Protein AF-A0A7V3X7B8-F1 (afdb_monomer)

Structure (mmCIF, N/CA/C/O backbone):
data_AF-A0A7V3X7B8-F1
#
_entry.id   AF-A0A7V3X7B8-F1
#
loop_
_atom_site.group_PDB
_atom_site.id
_atom_site.type_symbol
_atom_site.label_atom_id
_atom_site.label_alt_id
_atom_site.label_comp_id
_atom_site.label_asym_id
_atom_site.label_entity_id
_atom_site.label_seq_id
_atom_site.pdbx_PDB_ins_code
_atom_site.Cartn_x
_atom_site.Cartn_y
_atom_site.Cartn_z
_atom_site.occupancy
_atom_site.B_iso_or_equiv
_atom_site.auth_seq_id
_atom_site.auth_comp_id
_atom_site.auth_asym_id
_atom_site.auth_atom_id
_atom_site.pdbx_PDB_model_num
ATOM 1 N N . MET A 1 1 ? 0.454 25.063 32.932 1.00 38.09 1 MET A N 1
ATOM 2 C CA . MET A 1 1 ? -0.722 24.599 32.162 1.00 38.09 1 MET A CA 1
ATOM 3 C C . MET A 1 1 ? -0.244 23.649 31.075 1.00 38.09 1 MET A C 1
ATOM 5 O O . MET A 1 1 ? 0.300 24.106 30.082 1.00 38.09 1 MET A O 1
ATOM 9 N N . ILE A 1 2 ? -0.354 22.337 31.290 1.00 44.28 2 ILE A N 1
ATOM 10 C CA . ILE A 1 2 ? 0.072 21.327 30.311 1.00 44.28 2 ILE A CA 1
ATOM 11 C C . ILE A 1 2 ? -1.131 21.056 29.407 1.00 44.28 2 ILE A C 1
ATOM 13 O O . ILE A 1 2 ? -2.099 20.425 29.834 1.00 44.28 2 ILE A O 1
ATOM 17 N N . ALA A 1 3 ? -1.100 21.590 28.186 1.00 45.59 3 ALA A N 1
ATOM 18 C CA . ALA A 1 3 ? -2.093 21.295 27.163 1.00 45.59 3 ALA A CA 1
ATOM 19 C C . ALA A 1 3 ? -2.009 19.802 26.818 1.00 45.59 3 ALA A C 1
ATOM 21 O O . ALA A 1 3 ? -1.106 19.339 26.125 1.00 45.59 3 ALA A O 1
ATOM 22 N N . ARG A 1 4 ? -2.944 19.035 27.375 1.00 48.50 4 ARG A N 1
ATOM 23 C CA . ARG A 1 4 ? -3.130 17.610 27.126 1.00 48.50 4 ARG A CA 1
ATOM 24 C C . ARG A 1 4 ? -3.738 17.475 25.729 1.00 48.50 4 ARG A C 1
ATOM 26 O O . ARG A 1 4 ? -4.957 17.501 25.584 1.00 48.50 4 ARG A O 1
ATOM 33 N N . TRP A 1 5 ? -2.894 17.405 24.699 1.00 52.50 5 TRP A N 1
ATOM 34 C CA . TRP A 1 5 ? -3.323 17.077 23.339 1.00 52.50 5 TRP A CA 1
ATOM 35 C C . TRP A 1 5 ? -3.984 15.700 23.372 1.00 52.50 5 TRP A C 1
ATOM 37 O O . TRP A 1 5 ? -3.338 14.674 23.566 1.00 52.50 5 TRP A O 1
ATOM 47 N N . ARG A 1 6 ? -5.310 15.687 23.272 1.00 54.72 6 ARG A N 1
ATOM 48 C CA . ARG A 1 6 ? -6.101 14.468 23.187 1.00 54.72 6 ARG A CA 1
ATOM 49 C C . ARG A 1 6 ? -6.090 14.048 21.721 1.00 54.72 6 ARG A C 1
ATOM 51 O O . ARG A 1 6 ? -6.960 14.467 20.963 1.00 54.72 6 ARG A O 1
ATOM 58 N N . GLU A 1 7 ? -5.069 13.289 21.323 1.00 63.41 7 GLU A N 1
ATOM 59 C CA . GLU A 1 7 ? -5.043 12.623 20.015 1.00 63.41 7 GLU A CA 1
ATOM 60 C C . GLU A 1 7 ? -6.360 11.865 19.825 1.00 63.41 7 GLU A C 1
ATOM 62 O O . GLU A 1 7 ? -6.842 11.155 20.720 1.00 63.41 7 GLU A O 1
ATOM 67 N N . LYS A 1 8 ? -7.012 12.106 18.688 1.00 72.69 8 LYS A N 1
ATOM 68 C CA . LYS A 1 8 ? -8.316 11.531 18.383 1.00 72.69 8 LYS A CA 1
ATOM 69 C C . LYS A 1 8 ? -8.070 10.127 17.857 1.00 72.69 8 LYS A C 1
ATOM 71 O O . LYS A 1 8 ? -8.125 9.898 16.661 1.00 72.69 8 LYS A O 1
ATOM 76 N N . ILE A 1 9 ? -7.845 9.189 18.767 1.00 76.75 9 ILE A N 1
ATOM 77 C CA . ILE A 1 9 ? -7.629 7.781 18.432 1.00 76.75 9 ILE A CA 1
ATOM 78 C C . ILE A 1 9 ? -8.924 7.221 17.824 1.00 76.75 9 ILE A C 1
ATOM 80 O O . ILE A 1 9 ? -9.946 7.127 18.509 1.00 76.75 9 ILE A O 1
ATOM 84 N N . LEU A 1 10 ? -8.900 6.876 16.534 1.00 80.00 10 LEU A N 1
ATOM 85 C CA . LEU A 1 10 ? -10.016 6.210 15.860 1.00 80.00 10 LEU A CA 1
ATOM 86 C C . LEU A 1 10 ? -9.948 4.691 16.073 1.00 80.00 10 LEU A C 1
ATOM 88 O O . LEU A 1 10 ? -8.894 4.130 16.360 1.00 80.00 10 LEU A O 1
ATOM 92 N N . SER A 1 11 ? -11.088 4.010 15.926 1.00 82.69 11 SER A N 1
ATOM 93 C CA . SER A 1 11 ? -11.119 2.546 15.939 1.00 82.69 11 SER A CA 1
ATOM 94 C C . SER A 1 11 ? -10.389 1.972 14.712 1.00 82.69 11 SER A C 1
ATOM 96 O O . SER A 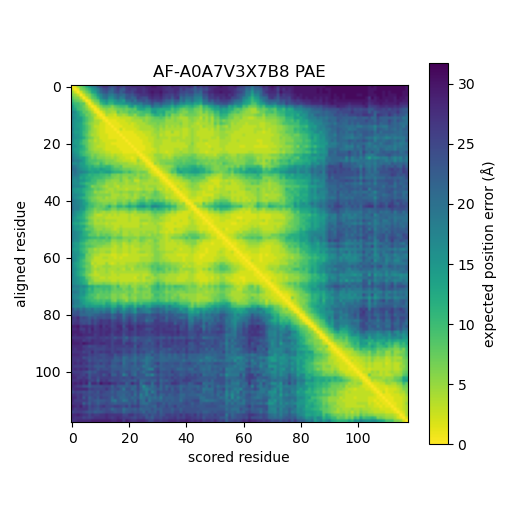1 11 ? -10.460 2.565 13.629 1.00 82.69 11 SER A O 1
ATOM 98 N N . PRO A 1 12 ? -9.720 0.809 14.843 1.00 79.19 12 PRO A N 1
ATOM 99 C CA . PRO A 1 12 ? -8.953 0.194 13.754 1.00 79.19 12 PRO A CA 1
ATOM 100 C C . PRO A 1 12 ? -9.810 -0.069 12.510 1.00 79.19 12 PRO A C 1
ATOM 102 O O . PRO A 1 12 ? -9.368 0.177 11.392 1.00 79.19 12 PRO A O 1
ATOM 105 N N . GLU A 1 13 ? -11.067 -0.476 12.694 1.00 82.94 13 GLU A N 1
ATOM 106 C CA . GLU A 1 13 ? -12.013 -0.710 11.597 1.00 82.94 13 GLU A CA 1
ATOM 107 C C . GLU A 1 13 ? -12.319 0.562 10.801 1.00 82.94 13 GLU A C 1
ATOM 109 O O . GLU A 1 13 ? -12.414 0.535 9.574 1.00 82.94 13 GLU A O 1
ATOM 114 N N . LYS A 1 14 ? -12.465 1.696 11.495 1.00 85.94 14 LYS A N 1
ATOM 115 C CA . LYS A 1 14 ? -12.790 2.975 10.862 1.00 85.94 14 LYS A CA 1
ATOM 116 C C . LYS A 1 14 ? -11.589 3.535 10.106 1.00 85.94 14 LYS A C 1
ATOM 118 O O . LYS A 1 14 ? -11.752 4.054 9.007 1.00 85.94 14 LYS A O 1
ATOM 123 N N . VAL A 1 15 ? -10.390 3.380 10.666 1.00 85.94 15 VAL A N 1
ATOM 124 C CA . VAL A 1 15 ? -9.139 3.744 9.987 1.00 85.94 15 VAL A CA 1
ATOM 125 C C . VAL A 1 15 ? -8.921 2.865 8.755 1.00 85.94 15 VAL A C 1
ATOM 127 O O . VAL A 1 15 ? -8.636 3.395 7.686 1.00 85.94 15 VAL A O 1
ATOM 130 N N . GLY A 1 16 ? -9.135 1.550 8.877 1.00 84.12 16 GLY A N 1
ATOM 131 C CA . GLY A 1 16 ? -9.011 0.605 7.768 1.00 84.12 16 GLY A CA 1
ATOM 132 C C . GLY A 1 16 ? -9.931 0.938 6.595 1.00 84.12 16 GLY A C 1
ATOM 133 O O . GLY A 1 16 ? -9.480 0.960 5.453 1.00 84.12 16 GLY A O 1
ATOM 134 N N . LYS A 1 17 ? -11.200 1.274 6.867 1.00 87.44 17 LYS A N 1
ATOM 135 C CA . LYS A 1 17 ? -12.157 1.698 5.829 1.00 87.44 17 LYS A CA 1
ATOM 136 C C . LYS A 1 17 ? -11.732 2.994 5.137 1.00 87.44 17 LYS A C 1
ATOM 138 O O . LYS A 1 17 ? -11.655 3.017 3.913 1.00 87.44 17 LYS A O 1
ATOM 143 N N . ASN A 1 18 ? -11.392 4.030 5.906 1.00 88.38 18 ASN A N 1
ATOM 144 C CA . ASN A 1 18 ? -10.956 5.315 5.349 1.00 88.38 18 ASN A CA 1
ATOM 145 C C . ASN A 1 18 ? -9.694 5.167 4.487 1.00 88.38 18 ASN A C 1
ATOM 147 O O . ASN A 1 18 ? -9.590 5.756 3.414 1.00 88.38 18 ASN A O 1
ATOM 151 N N . ALA A 1 19 ? -8.733 4.368 4.952 1.00 85.56 19 ALA A N 1
ATOM 152 C CA . ALA A 1 19 ? -7.505 4.113 4.220 1.00 85.56 19 ALA A CA 1
ATOM 153 C C . ALA A 1 19 ? -7.769 3.310 2.936 1.00 85.56 19 ALA A C 1
ATOM 155 O O . ALA A 1 19 ? -7.229 3.652 1.887 1.00 85.56 19 ALA A O 1
ATOM 156 N N . LEU A 1 20 ? -8.643 2.298 2.983 1.00 87.38 20 LEU A N 1
ATOM 157 C CA . LEU A 1 20 ? -9.043 1.529 1.802 1.00 87.38 20 LEU A CA 1
ATOM 158 C C . LEU A 1 20 ? -9.707 2.413 0.737 1.00 87.38 20 LEU A C 1
ATOM 160 O O . LEU A 1 20 ? -9.372 2.304 -0.440 1.00 87.38 20 LEU A O 1
ATOM 164 N N . GLU A 1 21 ? -10.630 3.290 1.139 1.00 88.56 21 GLU A N 1
ATOM 165 C CA . GLU A 1 21 ? -11.277 4.246 0.232 1.00 88.56 21 GLU A CA 1
ATOM 166 C C . GLU A 1 21 ? -10.265 5.208 -0.386 1.00 88.56 21 GLU A C 1
ATOM 16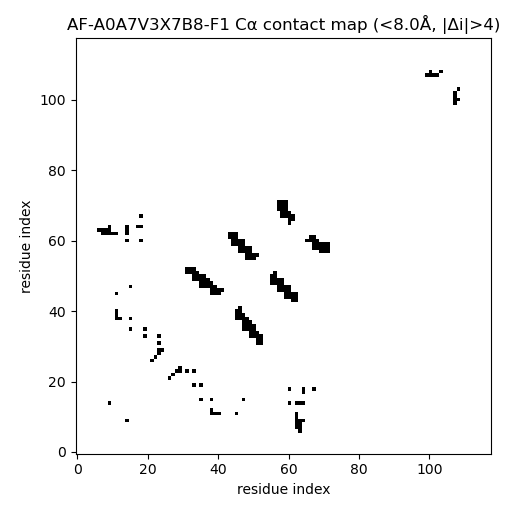8 O O . GLU A 1 21 ? -10.283 5.436 -1.596 1.00 88.56 21 GLU A O 1
ATOM 173 N N . PHE A 1 22 ? -9.339 5.730 0.420 1.00 88.81 22 PHE A N 1
ATOM 174 C CA . PHE A 1 22 ? -8.288 6.610 -0.076 1.00 88.81 22 PHE A CA 1
ATOM 175 C C . PHE A 1 22 ? -7.414 5.915 -1.127 1.00 88.81 22 PHE A C 1
ATOM 177 O O . PHE A 1 22 ? -7.142 6.500 -2.176 1.00 88.81 22 PHE A O 1
ATOM 184 N N . ILE A 1 23 ? -7.028 4.659 -0.877 1.00 87.31 23 ILE A N 1
ATOM 185 C CA . ILE A 1 23 ? -6.223 3.852 -1.801 1.00 87.31 23 ILE A CA 1
ATOM 186 C C . ILE A 1 23 ? -6.985 3.608 -3.103 1.00 87.31 23 ILE A C 1
ATOM 188 O O . ILE A 1 23 ? -6.434 3.868 -4.171 1.00 87.31 23 ILE A O 1
ATOM 192 N N . LYS A 1 24 ? -8.253 3.179 -3.021 1.00 86.00 24 LYS A N 1
ATOM 193 C CA . LYS A 1 24 ? -9.110 2.926 -4.191 1.00 86.00 24 LYS A CA 1
ATOM 194 C C . LYS A 1 24 ? -9.301 4.165 -5.066 1.00 86.00 24 LYS A C 1
ATOM 196 O O . LYS A 1 24 ? -9.276 4.046 -6.285 1.00 86.00 24 LYS A O 1
ATOM 201 N N . ASN A 1 25 ? -9.468 5.335 -4.450 1.00 86.50 25 ASN A N 1
ATOM 202 C CA . ASN A 1 25 ? -9.800 6.564 -5.169 1.00 86.50 25 ASN A CA 1
ATOM 203 C C . ASN A 1 25 ? -8.578 7.331 -5.694 1.00 86.50 25 ASN A C 1
ATOM 205 O O . ASN A 1 25 ? -8.713 8.054 -6.676 1.00 86.50 25 ASN A O 1
ATOM 209 N N . ASN A 1 26 ? -7.408 7.217 -5.051 1.00 86.19 26 ASN A N 1
ATOM 210 C CA . ASN A 1 26 ? -6.259 8.088 -5.351 1.00 86.19 26 ASN A CA 1
ATOM 211 C C . ASN A 1 26 ? -4.988 7.348 -5.781 1.00 86.19 26 ASN A C 1
ATOM 213 O O . ASN A 1 26 ? -4.146 7.944 -6.447 1.00 86.19 26 ASN A O 1
ATOM 217 N N . LEU A 1 27 ? -4.802 6.090 -5.368 1.00 83.12 27 LEU A N 1
ATOM 218 C CA . LEU A 1 27 ? -3.515 5.392 -5.513 1.00 83.12 27 LEU A CA 1
ATOM 219 C C . LEU A 1 27 ? -3.546 4.243 -6.520 1.00 83.12 27 LEU A C 1
ATOM 221 O O . LEU A 1 27 ? -2.491 3.818 -6.988 1.00 83.12 27 LEU A O 1
ATOM 225 N N . VAL A 1 28 ? -4.730 3.743 -6.868 1.00 84.00 28 VAL A N 1
ATOM 226 C CA . VAL A 1 28 ? -4.897 2.692 -7.875 1.00 84.00 28 VAL A CA 1
ATOM 227 C C . VAL A 1 28 ? -5.688 3.204 -9.070 1.00 84.00 28 VAL A C 1
ATOM 229 O O . VAL A 1 28 ? -6.435 4.177 -8.985 1.00 84.00 28 VAL A O 1
ATOM 232 N N . ARG A 1 29 ? -5.506 2.545 -10.216 1.00 82.50 29 ARG A N 1
ATOM 233 C CA . ARG A 1 29 ? -6.289 2.848 -11.414 1.00 82.50 29 ARG A CA 1
ATOM 234 C C . ARG A 1 29 ? -7.757 2.450 -11.188 1.00 82.50 29 ARG A C 1
ATOM 236 O O . ARG A 1 29 ? -8.018 1.465 -10.491 1.00 82.50 29 ARG A O 1
ATOM 243 N N . PRO A 1 30 ? -8.718 3.176 -11.783 1.00 75.50 30 PRO A N 1
ATOM 244 C CA . PRO A 1 30 ? -10.126 2.806 -11.699 1.00 75.50 30 PRO A CA 1
ATOM 245 C C . PRO A 1 30 ? -10.329 1.390 -12.254 1.00 75.50 30 PRO A C 1
ATOM 247 O O . PRO A 1 30 ? -9.879 1.081 -13.356 1.00 75.50 30 PRO A O 1
ATOM 250 N N . GLY A 1 31 ? -10.974 0.527 -11.464 1.00 72.56 31 GLY A N 1
ATOM 251 C CA . GLY A 1 31 ? -11.195 -0.886 -11.794 1.00 72.56 31 GLY A CA 1
ATOM 252 C C . GLY A 1 31 ? -10.194 -1.874 -11.180 1.00 72.56 31 GLY A C 1
ATOM 253 O O . GLY A 1 31 ? -10.382 -3.076 -11.333 1.00 72.56 31 GLY A O 1
ATOM 254 N N . THR A 1 32 ? -9.162 -1.419 -10.460 1.00 81.69 32 THR A N 1
ATOM 255 C CA . THR A 1 32 ? -8.272 -2.325 -9.716 1.00 81.69 32 THR A CA 1
ATOM 256 C C . THR A 1 32 ? -8.964 -2.861 -8.459 1.00 81.69 32 THR A C 1
ATOM 258 O O . THR A 1 32 ? -9.381 -2.093 -7.589 1.00 81.69 32 THR A O 1
ATOM 261 N N . GLU A 1 33 ? -9.043 -4.185 -8.322 1.00 78.19 33 GLU A N 1
ATOM 262 C CA . GLU A 1 33 ? -9.533 -4.821 -7.099 1.00 78.19 33 GLU A CA 1
ATOM 263 C C . GLU A 1 33 ? -8.538 -4.630 -5.947 1.00 78.19 33 GLU A C 1
ATOM 265 O O . GLU A 1 33 ? -7.367 -5.011 -6.036 1.00 78.19 33 GLU A O 1
ATOM 270 N N . VAL A 1 34 ? -9.026 -4.028 -4.858 1.00 84.62 34 VAL A N 1
ATOM 271 C CA . VAL A 1 34 ? -8.284 -3.835 -3.608 1.00 84.62 34 VAL A CA 1
ATOM 272 C C . VAL A 1 34 ? -9.071 -4.468 -2.467 1.00 84.62 34 VAL A C 1
ATOM 274 O O . VAL A 1 34 ? -10.206 -4.053 -2.191 1.00 84.62 34 VAL A O 1
ATOM 277 N N . GLN A 1 35 ? -8.461 -5.442 -1.795 1.00 84.12 35 GLN A N 1
ATOM 278 C CA . GLN A 1 35 ? -9.040 -6.161 -0.661 1.00 84.12 35 GLN A CA 1
ATOM 279 C C . GLN A 1 35 ? -8.241 -5.884 0.614 1.00 84.12 35 GLN A C 1
ATOM 281 O O . GLN A 1 35 ? -7.014 -5.902 0.604 1.00 84.12 35 GLN A O 1
ATOM 286 N N . LEU A 1 36 ? -8.933 -5.625 1.723 1.00 86.25 36 LEU A N 1
ATOM 287 C CA . LEU A 1 36 ? -8.314 -5.503 3.043 1.00 86.25 36 LEU A CA 1
ATOM 288 C C . LEU A 1 36 ? -8.263 -6.894 3.678 1.00 86.25 36 LEU A C 1
ATOM 290 O O . LEU A 1 36 ? -9.318 -7.454 3.966 1.00 86.25 36 LEU A O 1
ATOM 294 N N . LYS A 1 37 ? -7.067 -7.449 3.894 1.00 87.38 37 LYS A N 1
ATOM 295 C CA . LYS A 1 37 ? -6.910 -8.750 4.561 1.00 87.38 37 LYS A CA 1
ATOM 296 C C . LYS A 1 37 ? -6.928 -8.614 6.073 1.00 87.38 37 LYS A C 1
ATOM 298 O O . LYS A 1 37 ? -7.626 -9.356 6.751 1.00 87.38 37 LYS A O 1
ATOM 303 N N . GLU A 1 38 ? -6.145 -7.680 6.603 1.00 85.62 38 GLU A N 1
ATOM 304 C CA . GLU A 1 38 ? -5.912 -7.605 8.043 1.00 85.62 38 GLU A CA 1
ATOM 305 C C . GLU A 1 38 ? -5.604 -6.172 8.477 1.00 85.62 38 GLU A C 1
ATOM 307 O O . GLU A 1 38 ? -4.920 -5.438 7.759 1.00 85.62 38 GLU A O 1
ATOM 312 N N . VAL A 1 39 ? -6.090 -5.785 9.659 1.00 85.94 39 VAL A N 1
ATOM 313 C CA . VAL A 1 39 ? -5.711 -4.541 10.338 1.00 85.94 39 VAL A CA 1
ATOM 314 C C . VAL A 1 39 ? -5.299 -4.885 11.762 1.00 85.94 39 VAL A C 1
ATOM 316 O O . VAL A 1 39 ? -6.122 -5.319 12.566 1.00 85.94 39 VAL A O 1
ATOM 319 N N . SER A 1 40 ? -4.032 -4.653 12.079 1.00 85.69 40 SER A N 1
ATOM 320 C CA . SER A 1 40 ? -3.414 -5.012 13.354 1.00 85.69 40 SER A CA 1
ATOM 321 C C . SER A 1 40 ? -2.794 -3.765 13.983 1.00 85.69 40 SER A C 1
ATOM 323 O O . SER A 1 40 ? -2.364 -2.842 13.294 1.00 85.69 40 SER A O 1
ATOM 325 N N . LYS A 1 41 ? -2.766 -3.686 15.313 1.00 83.94 41 LYS A N 1
ATOM 326 C CA . LYS A 1 41 ? -2.172 -2.546 16.023 1.00 83.94 41 LYS A CA 1
ATOM 327 C C . LYS A 1 41 ? -0.714 -2.858 16.336 1.00 83.94 41 LYS A C 1
ATOM 329 O O . LYS A 1 41 ? -0.450 -3.795 17.080 1.00 83.94 41 LYS A O 1
ATOM 334 N N . GLU A 1 42 ? 0.211 -2.058 15.819 1.00 76.75 42 GLU A N 1
ATOM 335 C CA . GLU A 1 42 ? 1.648 -2.309 15.955 1.00 76.75 42 GLU A CA 1
ATOM 336 C C . GLU A 1 42 ? 2.408 -1.002 16.212 1.00 76.75 42 GLU A C 1
ATOM 338 O O . GLU A 1 42 ? 2.204 -0.006 15.520 1.00 76.75 42 GLU A O 1
ATOM 343 N N . SER A 1 43 ? 3.243 -0.980 17.257 1.00 68.75 43 SER A N 1
ATOM 344 C CA . SER A 1 43 ? 4.192 0.107 17.571 1.00 68.75 43 SER A CA 1
ATOM 345 C C . SER A 1 43 ? 3.629 1.535 17.491 1.00 68.75 43 SER A C 1
ATOM 347 O O . SER A 1 43 ? 4.278 2.461 17.018 1.00 68.75 43 SER A O 1
ATOM 349 N N . GLY A 1 44 ? 2.393 1.736 17.959 1.00 80.25 44 GLY A N 1
ATOM 350 C CA . GLY A 1 44 ? 1.761 3.058 17.977 1.00 80.25 44 GLY A CA 1
ATOM 351 C C . GLY A 1 44 ? 1.024 3.455 16.694 1.00 80.25 44 GLY A C 1
ATOM 352 O O . GLY A 1 44 ? 0.362 4.491 16.700 1.00 80.25 44 GLY A O 1
ATOM 353 N N . MET A 1 45 ? 1.036 2.605 15.668 1.00 86.56 45 MET A N 1
ATOM 354 C CA . MET A 1 45 ? 0.318 2.752 14.400 1.00 86.56 45 MET A CA 1
ATOM 355 C C . MET A 1 45 ? -0.611 1.550 14.153 1.00 86.56 45 MET A C 1
ATOM 357 O O . MET A 1 45 ? -0.651 0.589 14.927 1.00 86.56 45 MET A O 1
ATOM 361 N N . TYR A 1 46 ? -1.403 1.623 13.090 1.00 88.56 46 TYR A N 1
ATOM 362 C CA . TYR A 1 46 ? -2.173 0.507 12.560 1.00 88.56 46 TYR A CA 1
ATOM 363 C C . TYR A 1 46 ? -1.455 -0.054 11.334 1.00 88.56 46 TYR A C 1
ATOM 365 O O . TYR A 1 46 ? -1.287 0.650 10.341 1.00 88.56 46 TYR A O 1
ATOM 373 N N . LYS A 1 47 ? -1.032 -1.315 11.410 1.00 89.38 47 LYS A N 1
ATOM 374 C CA . LYS A 1 47 ? -0.549 -2.090 10.271 1.00 89.38 47 LYS A CA 1
ATOM 375 C C . LYS A 1 47 ? -1.753 -2.616 9.504 1.00 89.38 47 LYS A C 1
ATOM 377 O O . LYS A 1 47 ? -2.652 -3.209 10.093 1.00 89.38 47 LYS A O 1
ATOM 382 N N . MET A 1 48 ? -1.766 -2.417 8.197 1.00 89.38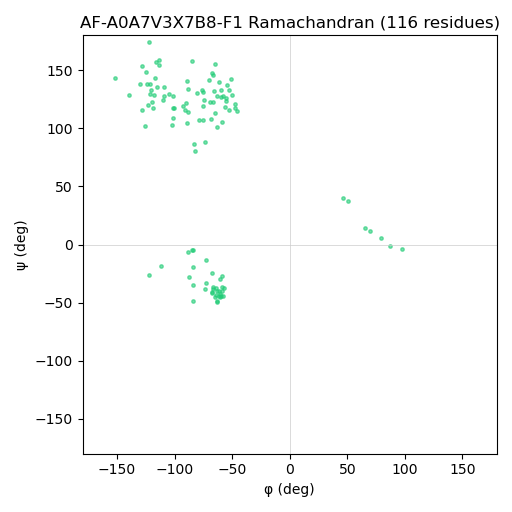 48 MET A N 1
ATOM 383 C CA . MET A 1 48 ? -2.785 -2.937 7.302 1.00 89.38 48 MET A CA 1
ATOM 384 C C . MET A 1 48 ? -2.135 -3.817 6.248 1.00 89.38 48 MET A C 1
ATOM 386 O O . MET A 1 48 ? -1.196 -3.397 5.576 1.00 89.38 48 MET A O 1
ATOM 390 N N . LYS A 1 49 ? -2.668 -5.020 6.064 1.00 89.00 49 LYS A N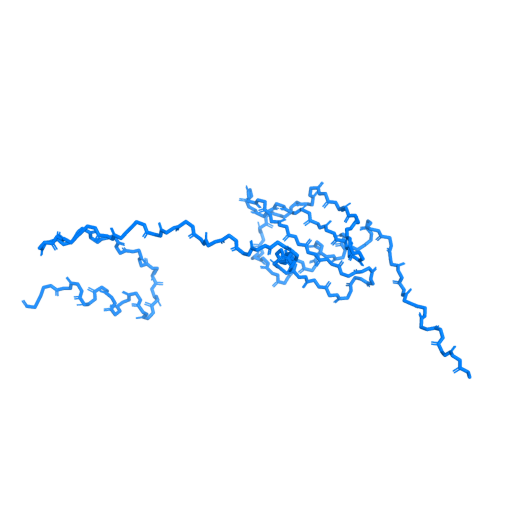 1
ATOM 391 C CA . LYS A 1 49 ? -2.338 -5.867 4.921 1.00 89.00 49 LYS A CA 1
ATOM 392 C C . LYS A 1 49 ? -3.454 -5.736 3.907 1.00 89.00 49 LYS A C 1
ATOM 394 O O . LYS A 1 49 ? -4.599 -6.087 4.197 1.00 89.00 49 LYS A O 1
ATOM 399 N N . ILE A 1 50 ? -3.121 -5.232 2.730 1.00 88.75 50 ILE A N 1
ATOM 400 C CA . ILE A 1 50 ? -4.041 -5.169 1.600 1.00 88.75 50 ILE A CA 1
ATOM 401 C C . ILE A 1 50 ? -3.553 -6.088 0.491 1.00 88.75 50 ILE A C 1
ATOM 403 O O . ILE A 1 50 ? -2.375 -6.420 0.412 1.00 88.75 50 ILE A O 1
ATOM 407 N N . GLU A 1 51 ? -4.456 -6.479 -0.386 1.00 86.81 51 GLU A N 1
ATOM 408 C CA . GLU A 1 51 ? -4.138 -7.177 -1.619 1.00 86.81 51 GLU A CA 1
ATOM 409 C C . GLU A 1 51 ? -4.620 -6.325 -2.785 1.00 86.81 51 GLU A C 1
ATOM 411 O O . GLU A 1 51 ? -5.791 -5.947 -2.839 1.00 86.81 51 GLU A O 1
ATOM 416 N N . VAL A 1 52 ? -3.701 -5.983 -3.685 1.00 85.31 52 VAL A N 1
ATOM 417 C CA . VAL A 1 52 ? -3.967 -5.178 -4.879 1.00 85.31 52 VAL A CA 1
ATOM 418 C C . VAL A 1 52 ? -3.629 -6.042 -6.081 1.00 85.31 52 VAL A C 1
ATOM 420 O O . VAL A 1 52 ? -2.482 -6.457 -6.223 1.00 85.31 52 VAL A O 1
ATOM 423 N N . ALA A 1 53 ? -4.620 -6.343 -6.925 1.00 82.06 53 ALA A N 1
ATOM 424 C CA . ALA A 1 53 ? -4.436 -7.199 -8.105 1.00 82.06 53 ALA A CA 1
ATOM 425 C C . ALA A 1 53 ? -3.724 -8.545 -7.801 1.00 82.06 53 ALA A C 1
ATOM 427 O O . ALA A 1 53 ? -2.889 -9.006 -8.576 1.00 82.06 53 ALA A O 1
ATOM 428 N N . GLY A 1 54 ? -4.025 -9.156 -6.647 1.00 81.19 54 GLY A N 1
ATOM 429 C CA . GLY A 1 54 ? -3.436 -10.432 -6.217 1.00 81.19 54 GLY A CA 1
ATOM 430 C C . GLY A 1 54 ? -2.027 -10.340 -5.615 1.00 81.19 54 GLY A C 1
ATOM 431 O O . GLY A 1 54 ? -1.429 -11.372 -5.319 1.00 81.19 54 GLY A O 1
ATOM 432 N N . GLN A 1 55 ? -1.481 -9.134 -5.421 1.00 82.44 55 GLN A N 1
ATOM 433 C CA . GLN A 1 55 ? -0.214 -8.929 -4.716 1.00 82.44 55 GLN A CA 1
ATOM 434 C C . GLN A 1 55 ? -0.450 -8.372 -3.304 1.00 82.44 55 GLN A C 1
ATOM 436 O O . GLN A 1 55 ? -1.168 -7.377 -3.158 1.00 82.44 55 GLN A O 1
ATOM 441 N N . PRO A 1 56 ? 0.139 -8.981 -2.255 1.00 86.19 56 PRO A N 1
ATOM 442 C CA . PRO A 1 56 ? 0.025 -8.477 -0.894 1.00 86.19 56 PRO A CA 1
ATOM 443 C C . PRO A 1 56 ? 0.921 -7.249 -0.691 1.00 86.19 56 PRO A C 1
ATOM 445 O O . PRO A 1 56 ? 2.115 -7.282 -0.983 1.00 86.19 56 PRO A O 1
ATOM 448 N N . PHE A 1 57 ? 0.353 -6.187 -0.128 1.00 86.31 57 PHE A N 1
ATOM 449 C CA . PHE A 1 57 ? 1.062 -4.986 0.300 1.00 86.31 57 PHE A CA 1
ATOM 450 C C . PHE A 1 57 ? 0.839 -4.749 1.790 1.00 86.31 57 PHE A C 1
ATOM 452 O O . PHE A 1 57 ? -0.279 -4.866 2.300 1.00 86.31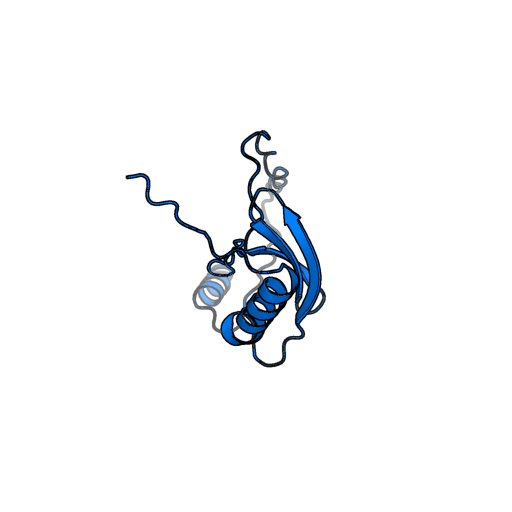 57 PHE A O 1
ATOM 459 N N . GLU A 1 58 ? 1.910 -4.377 2.484 1.00 88.88 58 GLU A N 1
ATOM 460 C CA . GLU A 1 58 ? 1.854 -3.943 3.875 1.00 88.88 58 GLU A CA 1
ATOM 461 C C . GLU A 1 58 ? 1.922 -2.421 3.940 1.00 88.88 58 GLU A C 1
ATOM 463 O O . GLU A 1 58 ? 2.820 -1.800 3.379 1.00 88.88 58 GLU A O 1
ATOM 468 N N . LEU A 1 59 ? 0.962 -1.827 4.637 1.00 89.38 59 LEU A N 1
ATOM 469 C CA . LEU A 1 59 ? 0.806 -0.389 4.787 1.00 89.38 59 LEU A CA 1
ATOM 470 C C . LEU A 1 59 ? 0.678 -0.040 6.261 1.00 89.38 59 LEU A C 1
ATOM 472 O O . LEU A 1 59 ? 0.183 -0.837 7.057 1.00 89.38 59 LEU A O 1
ATOM 476 N N . PHE A 1 60 ? 1.064 1.177 6.622 1.00 90.25 60 PHE A N 1
ATOM 477 C CA . PHE A 1 60 ? 0.947 1.657 7.995 1.00 90.25 60 PHE A CA 1
ATOM 478 C C . PHE A 1 60 ? 0.146 2.946 8.024 1.00 90.25 60 PHE A C 1
ATOM 480 O O . PHE A 1 60 ? 0.312 3.815 7.174 1.00 90.25 60 PHE A O 1
ATOM 487 N N . VAL A 1 61 ? -0.742 3.075 9.003 1.00 89.81 61 VAL A N 1
ATOM 488 C CA . VAL A 1 61 ? -1.602 4.247 9.169 1.00 89.81 61 VAL A CA 1
ATOM 489 C C . VAL A 1 61 ? -1.504 4.736 10.605 1.00 89.81 61 VAL A C 1
ATOM 491 O O . VAL A 1 61 ? -1.485 3.942 11.546 1.00 89.81 61 VAL A O 1
ATOM 494 N N . THR A 1 62 ? -1.436 6.049 10.811 1.00 89.44 62 THR A N 1
ATOM 495 C CA . THR A 1 62 ? -1.452 6.606 12.171 1.00 89.44 62 THR A CA 1
ATOM 496 C C . THR A 1 62 ? -2.784 6.332 12.868 1.00 89.44 62 THR A C 1
ATOM 498 O O . THR A 1 62 ? -3.819 6.159 12.225 1.00 89.44 62 THR A O 1
ATOM 501 N N . LYS A 1 63 ? -2.792 6.317 14.208 1.00 86.19 63 LYS A N 1
ATOM 502 C CA . LYS A 1 63 ? -4.019 6.069 14.991 1.00 86.19 63 LYS A CA 1
ATOM 503 C C . LYS A 1 63 ? -5.143 7.073 14.729 1.00 86.19 63 LYS A C 1
ATOM 505 O O . LYS A 1 63 ? -6.317 6.735 14.871 1.00 86.19 63 LYS A O 1
ATOM 510 N N . ASP A 1 64 ? -4.772 8.283 14.326 1.00 83.44 64 ASP A N 1
ATOM 511 C CA . ASP A 1 64 ? -5.705 9.349 13.968 1.00 83.44 64 ASP A CA 1
ATOM 512 C C . ASP A 1 64 ? -6.202 9.244 12.512 1.00 83.44 64 ASP A C 1
ATOM 514 O O . ASP A 1 64 ? -7.027 10.045 12.080 1.00 83.44 64 ASP A O 1
ATOM 518 N N . GLY A 1 65 ? -5.689 8.289 11.722 1.00 82.88 65 GLY A N 1
ATOM 519 C CA . GLY A 1 65 ? -6.075 8.074 10.323 1.00 82.88 65 GLY A CA 1
ATOM 520 C C . GLY A 1 65 ? -5.612 9.162 9.350 1.00 82.88 65 GLY A C 1
ATOM 521 O O . GLY A 1 65 ? -6.083 9.203 8.219 1.00 82.88 65 GLY A O 1
ATOM 522 N N . LYS A 1 66 ? -4.723 10.064 9.784 1.00 87.12 66 LYS A N 1
ATOM 523 C CA . LYS A 1 66 ? -4.296 11.237 9.005 1.00 87.12 66 LYS A CA 1
ATOM 524 C C . LYS A 1 66 ? -3.169 10.932 8.018 1.00 87.12 66 LYS A C 1
ATOM 526 O O . LYS A 1 66 ? -3.120 11.537 6.953 1.00 87.12 66 LYS A O 1
ATOM 531 N N . TYR A 1 67 ? -2.256 10.036 8.385 1.00 87.75 67 TYR A N 1
ATOM 532 C CA . TYR A 1 67 ? -1.081 9.716 7.579 1.00 87.75 67 TYR A CA 1
ATOM 533 C C . TYR A 1 67 ? -1.084 8.238 7.218 1.00 87.75 67 TYR A C 1
ATOM 535 O O . TYR A 1 67 ? -1.292 7.392 8.090 1.00 87.75 67 TYR A O 1
ATOM 543 N N . LEU A 1 68 ? -0.835 7.959 5.940 1.00 88.38 68 LEU A N 1
ATOM 544 C CA . LEU A 1 68 ? -0.686 6.626 5.376 1.00 88.38 68 LEU A CA 1
ATOM 545 C C . LEU A 1 68 ? 0.727 6.484 4.809 1.00 88.38 68 LEU A C 1
ATOM 547 O O . LEU A 1 68 ? 1.180 7.320 4.029 1.00 88.38 68 LEU A O 1
ATOM 551 N N . PHE A 1 69 ? 1.409 5.420 5.205 1.00 88.38 69 PHE A N 1
ATOM 552 C CA . PHE A 1 69 ? 2.764 5.086 4.797 1.00 88.38 69 PHE A CA 1
ATOM 553 C C . PHE A 1 69 ? 2.725 3.865 3.881 1.00 88.38 69 PHE A C 1
ATOM 555 O O . PHE A 1 69 ? 2.195 2.816 4.250 1.00 88.38 69 PHE A O 1
ATOM 562 N N . LEU A 1 70 ? 3.289 4.029 2.682 1.00 85.44 70 LEU A N 1
ATOM 563 C CA . LEU A 1 70 ? 3.340 3.007 1.629 1.00 85.44 70 LEU A CA 1
ATOM 564 C C . LEU A 1 70 ? 4.520 2.032 1.764 1.00 85.44 70 LEU A C 1
ATOM 566 O O . LEU A 1 70 ? 4.635 1.101 0.976 1.00 85.44 70 LEU A O 1
ATOM 570 N N . GLY A 1 71 ? 5.407 2.268 2.730 1.00 80.19 71 GLY A N 1
ATOM 571 C CA . GLY A 1 71 ? 6.576 1.438 2.994 1.00 80.19 71 GLY A CA 1
ATOM 572 C C . GLY A 1 71 ? 6.479 0.733 4.340 1.00 80.19 71 GLY A C 1
ATOM 573 O O . GLY A 1 71 ? 5.832 1.224 5.269 1.00 80.19 71 GLY A O 1
ATOM 574 N N . SER A 1 72 ? 7.170 -0.397 4.450 1.00 80.06 72 SER A N 1
ATOM 575 C CA . SER A 1 72 ? 7.367 -1.075 5.726 1.00 80.06 72 SER A CA 1
ATOM 576 C C . SER A 1 72 ? 8.305 -0.258 6.626 1.00 80.06 72 SER A C 1
ATOM 578 O O . SER A 1 72 ? 9.276 0.324 6.131 1.00 80.06 72 SER A O 1
ATOM 580 N N . PRO A 1 73 ? 8.046 -0.195 7.944 1.00 80.06 73 PRO A N 1
ATOM 581 C CA . PRO A 1 73 ? 8.954 0.428 8.885 1.00 80.06 73 PRO A CA 1
ATOM 582 C C . PRO A 1 73 ? 10.287 -0.317 8.867 1.00 80.06 73 PRO A C 1
ATOM 584 O O . PRO A 1 73 ? 10.332 -1.546 8.804 1.00 80.06 73 PRO A O 1
ATOM 587 N N . ILE A 1 74 ? 11.373 0.443 8.934 1.00 80.81 74 ILE A N 1
ATOM 588 C CA . ILE A 1 74 ? 12.717 -0.106 9.070 1.00 80.81 74 ILE A CA 1
ATOM 589 C C . ILE A 1 74 ? 13.003 -0.230 10.563 1.00 80.81 74 ILE A C 1
ATOM 591 O O . ILE A 1 74 ? 12.946 0.760 11.295 1.00 80.81 74 ILE A O 1
ATOM 595 N N . ASP A 1 75 ? 13.306 -1.443 11.013 1.00 82.19 75 ASP A N 1
ATOM 596 C CA . ASP A 1 75 ? 13.746 -1.674 12.382 1.00 82.19 75 ASP A CA 1
ATOM 597 C C . ASP A 1 75 ? 15.199 -1.206 12.544 1.00 82.19 75 ASP A C 1
ATOM 599 O O . ASP A 1 75 ? 16.133 -1.835 12.053 1.00 82.19 75 ASP A O 1
ATOM 603 N N . ILE A 1 76 ? 15.385 -0.082 13.236 1.00 83.38 76 ILE A N 1
ATOM 604 C CA . ILE A 1 76 ? 16.702 0.517 13.499 1.00 83.38 76 ILE A CA 1
ATOM 605 C C . ILE A 1 76 ? 17.527 -0.256 14.537 1.00 83.38 76 ILE A C 1
ATOM 607 O O . ILE A 1 76 ? 18.715 0.016 14.701 1.00 83.38 76 ILE A O 1
ATOM 611 N N . THR A 1 77 ? 16.908 -1.187 15.268 1.00 85.75 77 THR A N 1
ATOM 612 C CA . THR A 1 77 ? 17.606 -2.051 16.231 1.00 85.75 77 THR A CA 1
ATOM 613 C C . THR A 1 77 ? 18.224 -3.269 15.554 1.00 85.75 77 THR A C 1
ATOM 615 O O . THR A 1 77 ? 19.168 -3.866 16.077 1.00 85.75 77 THR A O 1
ATOM 618 N N . GLN A 1 78 ? 17.743 -3.605 14.358 1.00 82.19 78 GLN A N 1
ATOM 619 C CA . GLN A 1 78 ? 18.312 -4.651 13.530 1.00 82.19 78 GLN A CA 1
ATOM 620 C C . GLN A 1 78 ? 19.410 -4.067 12.646 1.00 82.19 78 GLN A C 1
ATOM 622 O O . GLN A 1 78 ? 19.251 -3.025 12.008 1.00 82.19 78 GLN A O 1
ATOM 627 N N . LYS A 1 79 ? 20.556 -4.753 12.583 1.00 76.44 79 LYS A N 1
ATOM 628 C CA . LYS A 1 79 ? 21.578 -4.402 11.597 1.00 76.44 79 LYS A CA 1
ATOM 629 C C . LYS A 1 79 ? 20.977 -4.628 10.207 1.00 76.44 79 LYS A C 1
ATOM 631 O O . LYS A 1 79 ? 20.481 -5.732 9.967 1.00 76.44 79 LYS A O 1
ATOM 636 N N . PRO A 1 80 ? 21.025 -3.636 9.299 1.00 71.50 80 PRO A N 1
ATOM 637 C CA . PRO A 1 80 ? 20.524 -3.815 7.948 1.00 71.50 80 PRO A CA 1
ATOM 638 C C . PRO A 1 80 ? 21.240 -5.014 7.337 1.00 71.50 80 PRO A C 1
ATOM 640 O O . PRO A 1 80 ? 22.469 -5.041 7.246 1.00 71.50 80 PRO A O 1
ATOM 643 N N . THR A 1 81 ? 20.474 -6.042 6.982 1.00 65.44 81 THR A N 1
ATOM 644 C CA . THR A 1 81 ? 21.028 -7.155 6.223 1.00 65.44 81 THR A CA 1
ATOM 645 C C . THR A 1 81 ? 21.399 -6.579 4.862 1.00 65.44 81 THR A C 1
ATOM 647 O O . THR A 1 81 ? 20.531 -5.972 4.225 1.00 65.44 81 THR A O 1
ATOM 650 N N . PRO A 1 82 ? 22.665 -6.676 4.419 1.00 66.69 82 PRO A N 1
ATOM 651 C CA . PRO A 1 82 ? 23.002 -6.239 3.078 1.00 66.69 82 PRO A CA 1
ATOM 652 C C . PRO A 1 82 ? 22.078 -6.980 2.103 1.00 66.69 82 PRO A C 1
ATOM 654 O O . PRO A 1 82 ? 21.823 -8.174 2.311 1.00 66.69 82 PRO A O 1
ATOM 657 N N . PRO A 1 83 ? 21.532 -6.298 1.077 1.00 67.06 83 PRO A N 1
ATOM 658 C CA . PRO A 1 83 ? 20.790 -6.992 0.037 1.00 67.06 83 PRO A CA 1
ATOM 659 C C . PRO A 1 83 ? 21.664 -8.148 -0.466 1.00 67.06 83 PRO A C 1
ATOM 661 O O . PRO A 1 83 ? 22.890 -7.979 -0.514 1.00 67.06 83 PRO A O 1
ATOM 664 N N . PRO A 1 84 ? 21.084 -9.321 -0.791 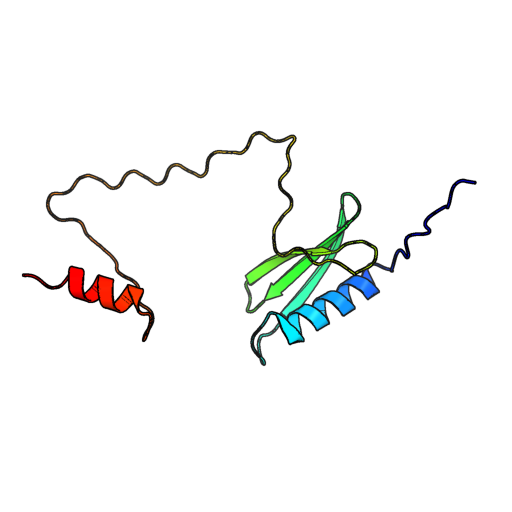1.00 61.81 84 PRO A N 1
ATOM 665 C CA . PRO A 1 84 ? 21.860 -10.421 -1.347 1.00 61.81 84 PRO A CA 1
ATOM 666 C C . PRO A 1 84 ? 22.726 -9.850 -2.463 1.00 61.81 84 PRO A C 1
ATOM 668 O O . PRO A 1 84 ? 22.192 -9.204 -3.367 1.00 61.81 84 PRO A O 1
ATOM 671 N N . GLN A 1 85 ? 24.052 -9.998 -2.330 1.00 58.25 85 GLN A N 1
ATOM 672 C CA . GLN A 1 85 ? 25.008 -9.512 -3.318 1.00 58.25 85 GLN A CA 1
ATOM 673 C C . GLN A 1 85 ? 24.483 -9.938 -4.682 1.00 58.25 85 GLN A C 1
ATOM 675 O O . GLN A 1 85 ? 24.330 -11.135 -4.947 1.00 58.25 85 GLN A O 1
ATOM 680 N N . ALA A 1 86 ? 24.122 -8.952 -5.507 1.00 60.38 86 ALA A N 1
ATOM 681 C CA . ALA A 1 86 ? 23.800 -9.205 -6.894 1.00 60.38 86 ALA A CA 1
ATOM 682 C C . ALA A 1 86 ? 25.001 -9.971 -7.439 1.00 60.38 86 ALA A C 1
ATOM 684 O O . ALA A 1 86 ? 26.116 -9.450 -7.382 1.00 60.38 86 ALA A O 1
ATOM 685 N N . LYS A 1 87 ? 24.789 -11.234 -7.837 1.00 63.94 87 LYS A N 1
ATOM 686 C CA . LYS A 1 87 ? 25.848 -12.058 -8.420 1.00 63.94 87 LYS A CA 1
ATOM 687 C C . LYS A 1 87 ? 26.520 -11.202 -9.474 1.00 63.94 87 LYS A C 1
ATOM 689 O O . LYS A 1 87 ? 25.852 -10.748 -10.404 1.00 63.94 87 LYS A O 1
ATOM 694 N N . GLU A 1 88 ? 27.796 -10.929 -9.255 1.00 68.44 88 GLU A N 1
ATOM 695 C CA . GLU A 1 88 ? 28.580 -10.115 -10.160 1.00 68.44 88 GLU A CA 1
ATOM 696 C C . GLU A 1 88 ? 28.456 -10.765 -11.545 1.00 68.44 88 GLU A C 1
ATOM 698 O O . GLU A 1 88 ? 28.652 -11.983 -11.656 1.00 68.44 88 GLU A O 1
ATOM 703 N N . PRO A 1 89 ? 27.989 -10.031 -12.570 1.00 69.81 89 PRO A N 1
ATOM 704 C CA . PRO A 1 89 ? 27.786 -10.625 -13.878 1.00 69.81 89 PRO A CA 1
ATOM 705 C C . PRO A 1 89 ? 29.129 -11.168 -14.362 1.00 69.81 89 PRO A C 1
ATOM 707 O O . PRO A 1 89 ? 30.138 -10.464 -14.356 1.00 69.81 89 PRO A O 1
ATOM 710 N N . GLU A 1 90 ? 29.141 -12.442 -14.749 1.00 76.06 90 GLU A N 1
ATOM 711 C CA . GLU A 1 90 ? 30.337 -13.103 -15.256 1.00 76.06 90 GLU A CA 1
ATOM 712 C C . GLU A 1 90 ? 30.888 -12.300 -16.441 1.00 76.06 90 GLU A C 1
ATOM 714 O O . GLU A 1 90 ? 30.158 -11.978 -17.385 1.00 76.06 90 GLU A O 1
ATOM 719 N N . LYS A 1 91 ? 32.171 -11.931 -16.379 1.00 76.12 91 LYS A N 1
ATOM 720 C CA . LYS A 1 91 ? 32.801 -11.111 -17.413 1.00 76.12 91 LYS A CA 1
ATOM 721 C C . LYS A 1 91 ? 32.901 -11.939 -18.695 1.00 76.12 91 LYS A C 1
ATOM 723 O O . LYS A 1 91 ? 33.703 -12.862 -18.778 1.00 76.12 91 LYS A O 1
ATOM 728 N N . ARG A 1 92 ? 32.077 -11.611 -19.689 1.00 77.69 92 ARG A N 1
ATOM 729 C CA . ARG A 1 92 ? 32.044 -12.271 -21.002 1.00 77.69 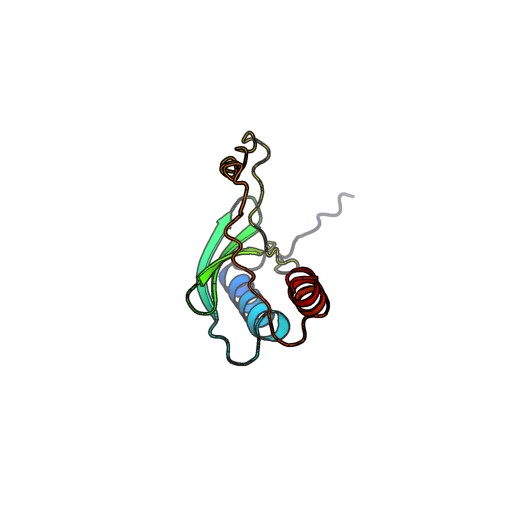92 ARG A CA 1
ATOM 730 C C . ARG A 1 92 ? 32.415 -11.273 -22.088 1.00 77.69 92 ARG A C 1
ATOM 732 O O . ARG A 1 92 ? 32.007 -10.118 -22.024 1.00 77.69 92 ARG A O 1
ATOM 739 N N . GLU A 1 93 ? 33.141 -11.732 -23.105 1.00 80.12 93 GLU A N 1
ATOM 740 C CA . GLU A 1 93 ? 33.422 -10.923 -24.303 1.00 80.12 93 GLU A CA 1
ATOM 741 C C . GLU A 1 93 ? 32.136 -10.520 -25.040 1.00 80.12 93 GLU A C 1
ATOM 743 O O . GLU A 1 93 ? 32.074 -9.460 -25.656 1.00 80.12 93 GLU A O 1
ATOM 748 N N . ARG A 1 94 ? 31.092 -11.353 -24.949 1.00 80.50 94 ARG A N 1
ATOM 749 C CA . ARG A 1 94 ? 29.756 -11.087 -25.488 1.00 80.50 94 ARG A CA 1
ATOM 750 C C . ARG A 1 94 ? 28.721 -11.241 -24.370 1.00 80.50 94 ARG A C 1
ATOM 752 O O . ARG A 1 94 ? 28.424 -12.374 -23.989 1.00 80.50 94 ARG A O 1
ATOM 759 N N . PRO A 1 95 ? 28.218 -10.139 -23.792 1.00 77.75 95 PRO A N 1
ATOM 760 C CA . PRO A 1 95 ? 27.217 -10.209 -22.737 1.00 77.75 95 PRO A CA 1
ATOM 761 C C . PRO A 1 95 ? 25.829 -10.526 -23.311 1.00 77.75 95 PRO A C 1
ATOM 763 O O . PRO A 1 95 ? 25.375 -9.882 -24.255 1.00 77.75 95 PRO A O 1
ATOM 766 N N . ASP A 1 96 ? 25.127 -11.480 -22.699 1.00 81.00 96 ASP A N 1
ATOM 767 C CA . ASP A 1 96 ? 23.703 -11.716 -22.950 1.00 81.00 96 ASP A CA 1
ATOM 768 C C . ASP A 1 96 ? 22.868 -10.678 -22.187 1.00 81.00 96 ASP A C 1
ATOM 770 O O . ASP A 1 96 ? 22.745 -10.737 -20.961 1.00 81.00 96 ASP A O 1
ATOM 774 N N . ILE A 1 97 ? 22.287 -9.713 -22.903 1.00 81.19 97 ILE A N 1
ATOM 775 C CA . ILE A 1 97 ? 21.507 -8.614 -22.315 1.00 81.19 97 ILE A CA 1
ATOM 776 C C . ILE A 1 97 ? 20.022 -8.806 -22.642 1.00 81.19 97 ILE A C 1
ATOM 778 O O . ILE A 1 97 ? 19.641 -8.933 -23.803 1.00 81.19 97 ILE A O 1
ATOM 782 N N . LYS A 1 98 ? 19.157 -8.776 -21.618 1.00 85.19 98 LYS A N 1
ATOM 783 C CA . LYS A 1 98 ? 17.693 -8.729 -21.782 1.00 85.19 98 LYS A CA 1
ATOM 784 C C . LYS A 1 98 ? 17.202 -7.306 -21.537 1.00 85.19 98 LYS A C 1
ATOM 786 O O . LYS A 1 98 ? 17.120 -6.871 -20.391 1.00 85.19 98 LYS A O 1
ATOM 791 N N . LEU A 1 99 ? 16.887 -6.583 -22.611 1.00 83.38 99 LEU A N 1
ATOM 792 C CA . LEU A 1 99 ? 16.338 -5.231 -22.530 1.00 83.38 99 LEU A CA 1
ATOM 793 C C . LEU A 1 99 ? 14.804 -5.286 -22.503 1.00 83.38 99 LEU A C 1
ATOM 795 O O . LEU A 1 99 ? 14.174 -5.690 -23.477 1.00 83.38 99 LEU A O 1
ATOM 799 N N . PHE A 1 100 ? 14.203 -4.842 -21.401 1.00 84.88 100 PHE A N 1
ATOM 800 C CA . PHE A 1 100 ? 12.754 -4.692 -21.280 1.00 84.88 100 PHE A CA 1
ATOM 801 C C . PHE A 1 100 ? 12.390 -3.219 -21.454 1.00 84.88 100 PHE A C 1
ATOM 803 O O . PHE A 1 100 ? 12.686 -2.391 -20.594 1.00 84.88 100 PHE A O 1
ATOM 810 N N . VAL A 1 101 ? 11.765 -2.886 -22.582 1.00 84.69 101 VAL A N 1
ATOM 811 C CA . VAL A 1 101 ? 11.324 -1.524 -22.899 1.00 84.69 101 VAL A CA 1
ATOM 812 C C . VAL A 1 101 ? 9.805 -1.457 -22.844 1.00 84.69 101 VAL A C 1
ATOM 814 O O . VAL A 1 101 ? 9.122 -2.319 -23.389 1.00 84.69 101 VAL A O 1
ATOM 817 N N . MET A 1 102 ? 9.271 -0.408 -22.221 1.00 80.94 102 MET A N 1
ATOM 818 C CA . MET A 1 102 ? 7.866 -0.037 -22.378 1.00 80.94 102 MET A CA 1
ATOM 819 C C . MET A 1 102 ? 7.699 0.928 -23.554 1.00 80.94 102 MET A C 1
ATOM 821 O O . MET A 1 102 ? 8.515 1.837 -23.738 1.00 80.94 102 MET A O 1
ATOM 825 N N . SER A 1 103 ? 6.621 0.756 -24.323 1.00 81.81 103 SER A N 1
ATOM 826 C CA . SER A 1 103 ? 6.264 1.631 -25.442 1.00 81.81 103 SER A CA 1
ATOM 827 C C . SER A 1 103 ? 6.232 3.099 -25.000 1.00 81.81 103 SER A C 1
ATOM 829 O O . SER A 1 103 ? 5.643 3.421 -23.970 1.00 81.81 103 SER A O 1
ATOM 831 N N . TYR A 1 104 ? 6.856 3.984 -25.784 1.00 79.25 104 TYR A N 1
ATOM 832 C CA . TYR A 1 104 ? 6.915 5.439 -25.555 1.00 79.25 104 TYR A CA 1
ATOM 833 C C . TYR A 1 104 ? 7.681 5.911 -24.304 1.00 79.25 104 TYR A C 1
ATO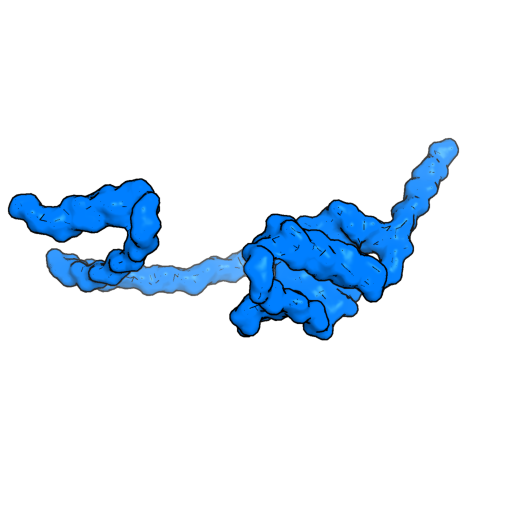M 835 O O . TYR A 1 104 ? 7.605 7.086 -23.951 1.00 79.25 104 TYR A O 1
ATOM 843 N N . CYS A 1 105 ? 8.482 5.053 -23.662 1.00 83.12 105 CYS A N 1
ATOM 844 C CA . CYS A 1 105 ? 9.436 5.515 -22.654 1.00 83.12 105 CYS A CA 1
ATOM 845 C C . CYS A 1 105 ? 10.648 6.183 -23.340 1.00 83.12 105 CYS A C 1
ATOM 847 O O . CYS A 1 105 ? 11.364 5.497 -24.082 1.00 83.12 105 CYS A O 1
ATOM 849 N N . PRO A 1 106 ? 10.937 7.479 -23.091 1.00 85.69 106 PRO A N 1
ATOM 850 C CA . PRO A 1 106 ? 12.039 8.184 -23.752 1.00 85.69 106 PRO A CA 1
ATOM 851 C C . PRO A 1 106 ? 13.397 7.515 -23.493 1.00 85.69 106 PRO A C 1
ATOM 853 O O . PRO A 1 106 ? 14.212 7.408 -24.406 1.00 85.69 106 PRO A O 1
ATOM 856 N N . TYR A 1 107 ? 13.609 6.977 -22.290 1.00 88.19 107 TYR A N 1
ATOM 857 C CA . TYR A 1 107 ? 14.834 6.255 -21.930 1.00 88.19 107 TYR A CA 1
ATOM 858 C C . TYR A 1 107 ? 14.937 4.874 -22.587 1.00 88.19 107 TYR A C 1
ATOM 860 O O . TYR A 1 107 ? 16.024 4.433 -22.953 1.00 88.19 107 TYR A O 1
ATOM 868 N N . GLY A 1 108 ? 13.807 4.194 -22.789 1.00 85.00 108 GLY A N 1
ATOM 869 C CA . GLY A 1 108 ? 13.780 2.894 -23.456 1.00 85.00 108 GLY A CA 1
ATOM 870 C C . GLY A 1 108 ? 14.151 2.986 -24.936 1.00 85.00 108 GLY A C 1
ATOM 871 O O . GLY A 1 108 ? 14.932 2.179 -25.434 1.00 85.00 108 GLY A O 1
ATOM 872 N N . LEU A 1 109 ? 13.662 4.028 -25.616 1.00 85.19 109 LEU A N 1
ATOM 873 C CA . LEU A 1 109 ? 14.026 4.322 -27.005 1.00 85.19 109 LEU A CA 1
ATOM 874 C C . LEU A 1 109 ? 15.515 4.656 -27.157 1.00 85.19 109 LEU A C 1
ATOM 876 O O . LEU A 1 109 ? 16.134 4.262 -28.144 1.00 85.19 109 LEU A O 1
ATOM 880 N N . GLN A 1 110 ? 16.105 5.361 -26.188 1.00 87.44 110 GLN A N 1
ATOM 881 C CA . GLN A 1 110 ? 17.545 5.635 -26.174 1.00 87.44 110 GLN A CA 1
ATOM 882 C C . GLN A 1 110 ? 18.361 4.343 -26.031 1.00 87.44 110 GLN A C 1
ATOM 884 O O . GLN A 1 110 ? 19.314 4.142 -26.781 1.00 87.44 110 GLN A O 1
ATOM 889 N N . MET A 1 111 ? 17.947 3.434 -25.142 1.00 87.69 111 MET A N 1
ATOM 890 C CA . MET A 1 111 ? 18.620 2.143 -24.965 1.00 87.69 111 MET A CA 1
ATOM 891 C C . MET A 1 111 ? 18.498 1.229 -26.186 1.00 87.69 111 MET A C 1
ATOM 893 O O . MET A 1 111 ? 19.470 0.577 -26.557 1.00 87.69 111 MET A O 1
ATOM 897 N N . GLN A 1 112 ? 17.347 1.215 -26.865 1.00 84.75 112 GLN A N 1
ATOM 898 C CA . GLN A 1 112 ? 17.194 0.452 -28.106 1.00 84.75 112 GLN A CA 1
ATOM 899 C C . GLN A 1 112 ? 18.155 0.946 -29.194 1.00 84.75 112 GLN A C 1
ATOM 901 O O . GLN A 1 112 ? 18.745 0.134 -29.899 1.00 84.75 112 GLN A O 1
ATOM 906 N N . LYS A 1 113 ? 18.346 2.267 -29.306 1.00 84.56 113 LYS A N 1
ATOM 907 C CA . LYS A 1 113 ? 19.299 2.858 -30.257 1.00 84.56 113 LYS A CA 1
ATOM 908 C C . LYS A 1 113 ? 20.749 2.528 -29.916 1.00 84.56 113 LYS A C 1
ATOM 910 O O . LYS A 1 113 ? 21.530 2.302 -30.828 1.00 84.56 113 LYS A O 1
ATOM 915 N N . ALA A 1 114 ? 21.098 2.479 -28.632 1.00 84.81 114 ALA A N 1
ATOM 916 C CA . ALA A 1 114 ? 22.449 2.144 -28.186 1.00 84.81 114 ALA A CA 1
ATOM 917 C C . ALA A 1 114 ? 22.840 0.680 -28.466 1.00 84.81 114 ALA A C 1
ATOM 919 O O . ALA A 1 114 ? 24.024 0.380 -28.568 1.00 84.81 114 ALA A O 1
ATOM 920 N N . LEU A 1 115 ? 21.858 -0.221 -28.588 1.00 84.56 115 LEU A N 1
ATOM 921 C CA . LEU A 1 115 ? 22.079 -1.627 -28.943 1.00 84.56 115 LEU A CA 1
ATOM 922 C C . LEU A 1 115 ? 22.083 -1.888 -30.455 1.00 84.56 115 LEU A C 1
ATOM 924 O O . LEU A 1 115 ? 22.360 -3.017 -30.865 1.00 84.56 115 LEU A O 1
ATOM 928 N N . LEU A 1 116 ? 21.757 -0.891 -31.286 1.00 81.06 116 LEU A N 1
ATOM 929 C CA . LEU A 1 116 ? 21.907 -1.046 -32.728 1.00 81.06 116 LEU A CA 1
ATOM 930 C C . LEU A 1 116 ? 23.403 -1.175 -33.047 1.00 81.06 116 LEU A C 1
ATOM 932 O O . LEU A 1 116 ? 24.194 -0.376 -32.540 1.00 81.06 116 LEU A O 1
ATOM 936 N N . PRO A 1 117 ? 23.803 -2.169 -33.857 1.00 73.94 117 PRO A N 1
ATOM 937 C CA . PRO A 1 117 ? 25.178 -2.249 -34.320 1.00 73.94 117 PRO A CA 1
ATOM 938 C C . PRO A 1 117 ? 25.513 -0.970 -35.096 1.00 73.94 117 PRO A C 1
ATOM 940 O O . PRO A 1 117 ? 24.708 -0.512 -35.912 1.00 73.94 117 PRO A O 1
ATOM 943 N N . VAL A 1 118 ? 26.674 -0.390 -34.783 1.00 64.69 118 VAL A N 1
ATOM 944 C CA . VAL A 1 118 ? 27.260 0.735 -35.526 1.00 64.69 118 VAL A CA 1
ATOM 945 C C . VAL A 1 118 ?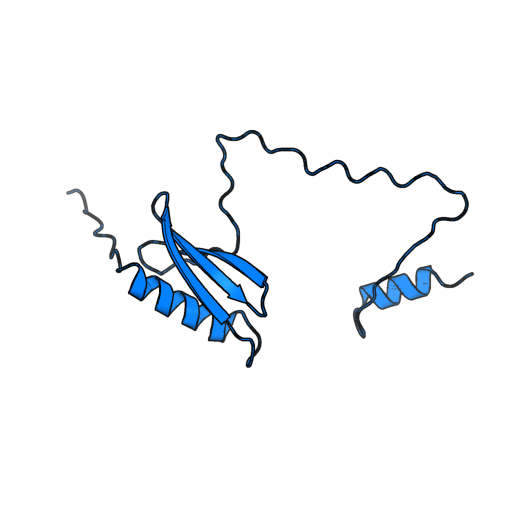 27.807 0.289 -36.873 1.00 64.69 118 VAL A C 1
ATOM 947 O O . VAL A 1 118 ? 28.284 -0.866 -36.961 1.00 64.69 118 VAL A O 1
#

Sequence (118 aa):
MIARWREKILSPEKVGKNALEFIKNNLVRPGTEVQLKEVSKESGMYKMKIEVAGQPFELFVTKDGKYLFLGSPIDITQKPTPPPQAKEPEKRERPDIKLFVMSYCPYGLQMQKALLPV

Secondary structure (DSSP, 8-state):
-----------HHHHHHHHHHHHHHHTS-TT--EEEEEEEEETTEEEEEEEETTEEEEEEEETTS--EESSPPP-TTSPPPPPP--PPPP--SS--------TT-HHHHHHHHHTS--

Mean predicted aligned error: 13.79 Å

Nearest PDB structures (foldseek):
  8pxe-assembly1_A  TM=6.971E-01  e=4.318E-03  Helicobacter hepaticus ATCC 51449
  7ne4-assembly1_A  TM=7.681E-01  e=3.973E+00  Serratia proteamaculans
  7yx7-assembly1_A  TM=6.891E-01  e=3.497E+00  Serratia proteamaculans
  6edz-assembly1_B  TM=2.994E-01  e=2.401E-01  Mycobacterium tuberculosis CDC1551
  6edw-assembly1_A  TM=2.559E-01  e=3.999E-01  Mycobacterium tuberculosis CDC1551

pLDDT: mean 79.93, std 10.35, range [38.09, 90.25]

Solvent-accessible surface area (backbone atoms only — not comparable to full-atom values): 7748 Å² total; per-residue (Å²): 136,82,82,76,79,75,77,63,68,53,55,70,69,60,37,50,50,55,50,50,51,50,40,57,74,72,73,47,62,90,89,64,58,71,45,81,75,45,78,45,84,49,98,82,28,34,40,33,36,33,31,49,80,88,42,82,43,57,33,36,28,41,44,64,57,81,49,79,38,86,58,75,85,80,64,84,88,52,78,81,74,74,73,78,76,72,76,75,76,78,91,52,100,72,74,90,79,87,84,88,66,60,88,91,39,73,68,38,56,51,52,56,59,69,69,50,85,129

Radius of gyration: 22.14 Å; Cα contacts (8 Å, |Δi|>4): 122; chains: 1; bounding box: 46×38×68 Å

Foldseek 3Di:
DDPPPPQPQDDQVVLQVLVQVCCQPPVDDPPWDKAWDDWDDDDQWIWTWMATNNRIFIKTAHRSSPDIGRDDDDDPVDDPDPDDPPPDPDDDPDDDDDQDDDPPDPVSVVVVVVPPDD